Protein AF-A0A967JY12-F1 (afdb_monomer_lite)

Structure (mmCIF, N/CA/C/O backbone):
data_AF-A0A967JY12-F1
#
_entry.id   AF-A0A967JY12-F1
#
loop_
_atom_site.group_PDB
_atom_site.id
_atom_site.type_symbol
_atom_site.label_atom_id
_atom_site.label_alt_id
_atom_site.label_comp_id
_atom_site.label_asym_id
_atom_site.label_entity_id
_atom_site.label_seq_id
_atom_site.pdbx_PDB_ins_code
_atom_site.Cartn_x
_atom_site.Cartn_y
_atom_site.Cartn_z
_atom_site.occupancy
_atom_site.B_iso_or_equiv
_atom_site.auth_seq_id
_atom_site.auth_comp_id
_atom_site.auth_asym_id
_atom_site.auth_atom_id
_atom_site.pdbx_PDB_model_num
ATOM 1 N N . MET A 1 1 ? -2.856 28.232 17.680 1.00 52.00 1 MET A N 1
ATOM 2 C CA . MET A 1 1 ? -3.540 27.824 18.935 1.00 52.00 1 MET A CA 1
ATOM 3 C C . MET A 1 1 ? -5.069 27.758 18.833 1.00 52.00 1 MET A C 1
ATOM 5 O O . MET A 1 1 ? -5.611 26.680 19.049 1.00 52.00 1 MET A O 1
ATOM 9 N N . ILE A 1 2 ? -5.793 28.844 18.509 1.00 53.03 2 ILE A N 1
ATOM 10 C CA . ILE A 1 2 ? -7.271 28.797 18.342 1.00 53.03 2 ILE A CA 1
ATOM 11 C C . ILE A 1 2 ? -7.658 27.957 17.114 1.00 53.03 2 ILE A C 1
ATOM 13 O O . ILE A 1 2 ? -8.546 27.111 17.191 1.00 53.03 2 ILE A O 1
ATOM 17 N N . GLN A 1 3 ? -6.921 28.124 16.014 1.00 52.31 3 GLN A N 1
ATOM 18 C CA . GLN A 1 3 ? -7.108 27.363 14.778 1.00 52.31 3 GLN A CA 1
ATOM 19 C C . GLN A 1 3 ? -6.934 25.849 14.998 1.00 52.31 3 GLN A C 1
ATOM 21 O O . GLN A 1 3 ? -7.754 25.063 14.529 1.00 52.31 3 GLN A O 1
ATOM 26 N N . ASP A 1 4 ? -5.946 25.443 15.803 1.00 50.31 4 ASP A N 1
ATOM 27 C CA . ASP A 1 4 ? -5.675 24.032 16.118 1.00 50.31 4 ASP A CA 1
ATOM 28 C C . ASP A 1 4 ? -6.774 23.407 16.981 1.00 50.31 4 ASP A C 1
ATOM 30 O O . ASP A 1 4 ? -7.190 22.275 16.735 1.00 50.31 4 ASP A O 1
ATOM 34 N N . ARG A 1 5 ? -7.309 24.153 17.960 1.00 56.47 5 ARG A N 1
ATOM 35 C CA . ARG A 1 5 ? -8.432 23.682 18.789 1.00 56.47 5 ARG A CA 1
ATOM 36 C C . ARG A 1 5 ? -9.706 23.512 17.980 1.00 56.47 5 ARG A C 1
ATOM 38 O O . ARG A 1 5 ? -10.397 22.515 18.162 1.00 56.47 5 ARG A O 1
ATOM 45 N N . VAL A 1 6 ? -10.017 24.453 17.090 1.00 58.56 6 VAL A N 1
ATOM 46 C CA . VAL A 1 6 ? -11.210 24.372 16.235 1.00 58.56 6 VAL A CA 1
ATOM 47 C C . VAL A 1 6 ? -11.082 23.207 15.253 1.00 58.56 6 VAL A C 1
ATOM 49 O O . VAL A 1 6 ? -12.012 22.411 15.133 1.00 58.56 6 VAL A O 1
ATOM 52 N N . LYS A 1 7 ? -9.907 23.028 14.635 1.00 52.47 7 LYS A N 1
ATOM 53 C CA . LYS A 1 7 ? -9.634 21.910 13.723 1.00 52.47 7 LYS A CA 1
ATOM 54 C C . LYS A 1 7 ? -9.723 20.563 14.444 1.00 52.47 7 LYS A C 1
ATOM 56 O O . LYS A 1 7 ? -10.380 19.659 13.933 1.00 52.47 7 LYS A O 1
ATOM 61 N N . ASN A 1 8 ? -9.191 20.448 15.665 1.00 57.78 8 ASN A N 1
ATOM 62 C CA . ASN A 1 8 ? -9.341 19.236 16.479 1.00 57.78 8 ASN A CA 1
ATOM 63 C C . ASN A 1 8 ? -10.788 18.991 16.923 1.00 57.78 8 ASN A C 1
ATOM 65 O O . ASN A 1 8 ? -11.240 17.851 16.895 1.00 57.78 8 ASN A O 1
ATOM 69 N N . ASN A 1 9 ? -11.546 20.028 17.288 1.00 59.75 9 ASN A N 1
ATOM 70 C CA . ASN A 1 9 ? -12.946 19.862 17.688 1.00 59.75 9 ASN A CA 1
ATOM 71 C C . ASN A 1 9 ? -13.836 19.417 16.522 1.00 59.75 9 ASN A C 1
ATOM 73 O O . ASN A 1 9 ? -14.713 18.576 16.708 1.00 59.75 9 ASN A O 1
ATOM 77 N N . ILE A 1 10 ? -13.608 19.952 15.321 1.00 59.47 10 ILE A N 1
ATOM 78 C CA . ILE A 1 10 ? -14.333 19.543 14.111 1.00 59.47 10 ILE A CA 1
ATOM 79 C C . ILE A 1 10 ? -13.937 18.114 13.718 1.00 59.47 10 ILE A C 1
ATOM 81 O O . ILE A 1 10 ? -14.817 17.292 13.465 1.00 59.47 10 ILE A O 1
ATOM 85 N N . THR A 1 11 ? -12.641 17.789 13.767 1.00 56.28 11 THR A N 1
ATOM 86 C CA . THR A 1 11 ? -12.128 16.430 13.514 1.00 56.28 11 THR A CA 1
ATOM 87 C C . THR A 1 11 ? -12.710 15.408 14.495 1.00 56.28 11 THR A C 1
ATOM 89 O O . THR A 1 11 ? -13.091 14.318 14.082 1.00 56.28 11 THR A O 1
ATOM 92 N N . ASN A 1 12 ? -12.860 15.770 15.773 1.00 59.28 12 ASN A N 1
ATOM 93 C CA . ASN A 1 12 ? -13.439 14.888 16.789 1.00 59.28 12 ASN A CA 1
ATOM 94 C C . ASN A 1 12 ? -14.964 14.742 16.669 1.00 59.28 12 ASN A C 1
ATOM 96 O O . ASN A 1 12 ? -15.492 13.676 16.973 1.00 59.28 12 ASN A O 1
ATOM 100 N N . LYS A 1 13 ? -15.690 15.785 16.237 1.00 61.12 13 LYS A N 1
ATOM 101 C CA . LYS A 1 13 ? -17.163 15.755 16.135 1.00 61.12 13 LYS A CA 1
ATOM 102 C C . LYS A 1 13 ? -17.683 15.179 14.818 1.00 61.12 13 LYS A C 1
ATOM 104 O O . LYS A 1 13 ? -18.776 14.620 14.799 1.00 61.12 13 LYS A O 1
ATOM 109 N N . ARG A 1 14 ? -16.949 15.338 13.713 1.00 59.72 14 ARG A N 1
ATOM 110 C CA . ARG A 1 14 ? -17.312 14.811 12.385 1.00 59.72 14 ARG A CA 1
ATOM 111 C C . ARG A 1 14 ? -16.082 14.228 11.676 1.00 59.72 14 ARG A C 1
ATOM 113 O O . ARG A 1 14 ? -15.695 14.729 10.622 1.00 59.72 14 ARG A O 1
ATOM 120 N N . PRO A 1 15 ? -15.479 13.150 12.210 1.00 57.38 15 PRO A N 1
ATOM 121 C CA . PRO A 1 15 ? -14.280 12.541 11.625 1.00 57.38 15 PRO A CA 1
ATOM 122 C C . PRO A 1 15 ? -14.492 12.109 10.163 1.00 57.38 15 PRO A C 1
ATOM 124 O O . PRO A 1 15 ? -13.593 12.229 9.333 1.00 57.38 15 PRO A O 1
ATOM 127 N N . ASN A 1 16 ? -15.720 11.716 9.812 1.00 60.81 16 ASN A N 1
ATOM 128 C CA . ASN A 1 16 ? -16.089 11.281 8.463 1.00 60.81 16 ASN A CA 1
ATOM 129 C C . ASN A 1 16 ? -16.134 12.415 7.421 1.00 60.81 16 ASN A C 1
ATOM 131 O O . ASN A 1 16 ? -16.189 12.121 6.235 1.00 60.81 16 ASN A O 1
ATOM 135 N N . TRP A 1 17 ? -16.123 13.694 7.817 1.00 62.72 17 TRP A N 1
ATOM 136 C CA . TRP A 1 17 ? -16.151 14.826 6.871 1.00 62.72 17 TRP A CA 1
ATOM 137 C C . TRP A 1 17 ? -14.793 15.114 6.230 1.00 62.72 17 TRP A C 1
ATOM 139 O O . TRP A 1 17 ? -14.728 15.687 5.148 1.00 62.72 17 TRP A O 1
ATOM 149 N N . ILE A 1 18 ? -13.707 14.715 6.890 1.00 63.31 18 ILE A N 1
ATOM 150 C CA . ILE A 1 18 ? -12.336 14.937 6.409 1.00 63.31 18 ILE A CA 1
ATOM 151 C C . ILE A 1 18 ? -11.896 13.772 5.510 1.00 63.31 18 ILE A C 1
ATOM 153 O O . ILE A 1 18 ? -11.037 13.937 4.646 1.00 63.31 18 ILE A O 1
ATOM 157 N N . ALA A 1 19 ? -12.533 12.608 5.673 1.00 63.69 19 ALA A N 1
ATOM 158 C CA . ALA A 1 19 ? -12.237 11.391 4.932 1.00 63.69 19 ALA A CA 1
ATOM 159 C C . ALA A 1 19 ? -12.278 11.563 3.398 1.00 63.69 19 ALA A C 1
ATOM 161 O O . ALA A 1 19 ? -11.303 11.171 2.760 1.00 63.69 19 ALA A O 1
ATOM 162 N N . PRO A 1 20 ? -13.310 12.181 2.782 1.00 63.75 20 PRO A N 1
ATOM 163 C CA . PRO A 1 20 ? -13.375 12.313 1.328 1.00 63.75 20 PRO A CA 1
ATOM 164 C C . PRO A 1 20 ? -12.271 13.220 0.784 1.00 63.75 20 PRO A C 1
ATOM 166 O O . PRO A 1 20 ? -11.616 12.866 -0.188 1.00 63.75 20 PRO A O 1
ATOM 169 N N . GLY A 1 21 ? -12.015 14.357 1.444 1.00 66.69 21 GLY A N 1
ATOM 170 C CA . GLY A 1 21 ? -10.962 15.290 1.035 1.00 66.69 21 GLY A CA 1
ATOM 171 C C . GLY A 1 21 ? -9.572 14.666 1.119 1.00 66.69 21 GLY A C 1
ATOM 172 O O . GLY A 1 21 ? -8.759 14.842 0.219 1.00 66.69 21 GLY A O 1
ATOM 173 N N . PHE A 1 22 ? -9.323 13.868 2.158 1.00 68.56 22 PHE A N 1
ATOM 174 C CA . PHE A 1 22 ? -8.065 13.145 2.287 1.00 68.56 22 PHE A CA 1
ATOM 175 C C . PHE A 1 22 ? -7.922 12.026 1.245 1.00 68.56 22 PHE A C 1
ATOM 177 O O . PHE A 1 22 ? -6.847 11.841 0.691 1.00 68.56 22 PHE A O 1
ATOM 184 N N . ILE A 1 23 ? -8.992 11.284 0.945 1.00 66.75 23 ILE A N 1
ATOM 185 C CA . ILE A 1 23 ? -8.965 10.260 -0.112 1.00 66.75 23 ILE A CA 1
ATOM 186 C C . ILE A 1 23 ? -8.651 10.907 -1.464 1.00 66.75 23 ILE A C 1
ATOM 188 O O . ILE A 1 23 ? -7.782 10.411 -2.176 1.00 66.75 23 ILE A O 1
ATOM 192 N N . ILE A 1 24 ? -9.296 12.033 -1.785 1.00 69.69 24 ILE A N 1
ATOM 193 C CA . ILE A 1 24 ? -9.029 12.792 -3.014 1.00 69.69 24 ILE A CA 1
ATOM 194 C C . ILE A 1 24 ? -7.567 13.251 -3.055 1.00 69.69 24 ILE A C 1
ATOM 196 O O . ILE A 1 24 ? -6.911 13.071 -4.073 1.00 69.69 24 ILE A O 1
ATOM 200 N N . ASP A 1 25 ? -7.028 13.771 -1.952 1.00 69.44 25 ASP A N 1
ATOM 201 C CA . ASP A 1 25 ? -5.621 14.179 -1.861 1.00 69.44 25 ASP A CA 1
ATOM 202 C C . ASP A 1 25 ? -4.647 13.014 -2.118 1.00 69.44 25 ASP A C 1
ATOM 204 O O . ASP A 1 25 ? -3.692 13.151 -2.885 1.00 69.44 25 ASP A O 1
ATOM 208 N N . GLN A 1 26 ? -4.918 11.832 -1.558 1.00 68.12 26 GLN A N 1
ATOM 209 C CA . GLN A 1 26 ? -4.096 10.644 -1.810 1.00 68.12 26 GLN A CA 1
ATOM 210 C C . GLN A 1 26 ? -4.233 10.132 -3.250 1.00 68.12 26 GLN A C 1
ATOM 212 O O . GLN A 1 26 ? -3.241 9.716 -3.847 1.00 68.12 26 GLN A O 1
ATOM 217 N N . MET A 1 27 ? -5.431 10.195 -3.839 1.00 71.06 27 MET A N 1
ATOM 218 C CA . MET A 1 27 ? -5.635 9.879 -5.257 1.00 71.06 27 MET A CA 1
ATOM 219 C C . MET A 1 27 ? -4.888 10.864 -6.162 1.00 71.06 27 MET A C 1
ATOM 221 O O . MET A 1 27 ? -4.270 10.443 -7.136 1.00 71.06 27 MET A O 1
ATOM 225 N N . MET A 1 28 ? -4.882 12.154 -5.821 1.00 71.12 28 MET A N 1
ATOM 226 C CA . MET A 1 28 ? -4.127 13.169 -6.554 1.00 71.12 28 MET A CA 1
ATOM 227 C C . MET A 1 28 ? -2.622 12.927 -6.467 1.00 71.12 28 MET A C 1
ATOM 229 O O . MET A 1 28 ? -1.950 13.021 -7.489 1.00 71.12 28 MET A O 1
ATOM 233 N N . HIS A 1 29 ? -2.091 12.535 -5.304 1.00 67.31 29 HIS A N 1
ATOM 234 C CA . HIS A 1 29 ? -0.686 12.128 -5.195 1.00 67.31 29 HIS A CA 1
ATOM 235 C C . HIS A 1 29 ? -0.368 10.969 -6.147 1.00 67.31 29 HIS A C 1
ATOM 237 O O . HIS A 1 29 ? 0.609 11.046 -6.886 1.00 67.31 29 HIS A O 1
ATOM 243 N N . PHE A 1 30 ? -1.222 9.943 -6.201 1.00 67.62 30 PHE A N 1
ATOM 244 C CA . PHE A 1 30 ? -1.082 8.844 -7.161 1.00 67.62 30 PHE A CA 1
ATOM 245 C C . PHE A 1 30 ? -1.101 9.321 -8.619 1.00 67.62 30 PHE A C 1
ATOM 247 O O . PHE A 1 30 ? -0.253 8.900 -9.401 1.00 67.62 30 PHE A O 1
ATOM 254 N N . ILE A 1 31 ? -2.036 10.203 -8.986 1.00 71.94 31 ILE A N 1
ATOM 255 C CA . ILE A 1 31 ? -2.161 10.731 -10.353 1.00 71.94 31 ILE A CA 1
ATOM 256 C C . ILE A 1 31 ? -0.935 11.563 -10.732 1.00 71.94 31 ILE A C 1
ATOM 258 O O . ILE A 1 31 ? -0.409 11.400 -11.830 1.00 71.94 31 ILE A O 1
ATOM 262 N N . VAL A 1 32 ? -0.461 12.435 -9.839 1.00 74.31 32 VAL A N 1
ATOM 263 C CA . VAL A 1 32 ? 0.725 13.275 -10.069 1.00 74.31 32 VAL A CA 1
ATOM 264 C C . VAL A 1 32 ? 1.962 12.408 -10.243 1.00 74.31 32 VAL A C 1
ATOM 266 O O . VAL A 1 32 ? 2.719 12.608 -11.185 1.00 74.31 32 VAL A O 1
ATOM 269 N N . ILE A 1 33 ? 2.136 11.414 -9.377 1.00 67.06 33 ILE A N 1
ATOM 270 C CA . ILE A 1 33 ? 3.231 10.451 -9.455 1.00 67.06 33 ILE A CA 1
ATOM 271 C C . ILE A 1 33 ? 3.179 9.673 -10.776 1.00 67.06 33 ILE A C 1
ATOM 273 O O . ILE A 1 33 ? 4.186 9.584 -11.475 1.00 67.06 33 ILE A O 1
ATOM 277 N N . TRP A 1 34 ? 2.009 9.147 -11.147 1.00 68.50 34 TRP A N 1
ATOM 278 C CA . TRP A 1 34 ? 1.816 8.423 -12.404 1.00 68.50 34 TRP A CA 1
ATOM 279 C C . TRP A 1 34 ? 2.122 9.297 -13.615 1.00 68.50 34 TRP A C 1
ATOM 281 O O . TRP A 1 34 ? 2.852 8.889 -14.512 1.00 68.50 34 TRP A O 1
ATOM 291 N N . SER A 1 35 ? 1.597 10.520 -13.612 1.00 72.44 35 SER A N 1
ATOM 292 C CA . SER A 1 35 ? 1.806 11.485 -14.685 1.00 72.44 35 SER A CA 1
ATOM 293 C C . SER A 1 35 ? 3.276 11.864 -14.783 1.00 72.44 35 SER A C 1
ATOM 295 O O . SER A 1 35 ? 3.801 11.886 -15.882 1.00 72.44 35 SER A O 1
ATOM 297 N N . ALA A 1 36 ? 3.967 12.091 -13.664 1.00 68.69 36 ALA A N 1
ATOM 298 C CA . ALA A 1 36 ? 5.393 12.409 -13.648 1.00 68.69 36 ALA A CA 1
ATOM 299 C C . ALA A 1 36 ? 6.249 11.260 -14.201 1.00 68.69 36 ALA A C 1
ATOM 301 O O . ALA A 1 36 ? 7.155 11.507 -14.992 1.00 68.69 36 ALA A O 1
ATOM 302 N N . VAL A 1 37 ? 5.938 10.012 -13.836 1.00 67.88 37 VAL A N 1
ATOM 303 C CA . VAL A 1 37 ? 6.612 8.823 -14.378 1.00 67.88 37 VAL A CA 1
ATOM 304 C C . VAL A 1 37 ? 6.311 8.656 -15.868 1.00 67.88 37 VAL A C 1
ATOM 306 O O . VAL A 1 37 ? 7.232 8.478 -16.657 1.00 67.88 37 VAL A O 1
ATOM 309 N N . GLY A 1 38 ? 5.047 8.768 -16.281 1.00 68.25 38 GLY A N 1
ATOM 310 C CA . GLY A 1 38 ? 4.657 8.677 -17.689 1.00 68.25 38 GLY A CA 1
ATOM 311 C C . GLY A 1 38 ? 5.297 9.773 -18.542 1.00 68.25 38 GLY A C 1
ATOM 312 O O . GLY A 1 38 ? 5.806 9.497 -19.622 1.00 68.25 38 GLY A O 1
ATOM 313 N N . LEU A 1 39 ? 5.346 11.005 -18.032 1.00 70.94 39 LEU A N 1
ATOM 314 C CA . LEU A 1 39 ? 6.006 12.126 -18.697 1.00 70.94 39 LEU A CA 1
ATOM 315 C C . LEU A 1 39 ? 7.513 11.888 -18.791 1.00 70.94 39 LEU A C 1
ATOM 317 O O . LEU A 1 39 ? 8.078 12.118 -19.849 1.00 70.94 39 LEU A O 1
ATOM 321 N N . PHE A 1 40 ? 8.139 11.339 -17.744 1.00 68.25 40 PHE A N 1
ATOM 322 C CA . PHE A 1 40 ? 9.538 10.915 -17.784 1.00 68.25 40 PHE A CA 1
ATOM 323 C C . PHE A 1 40 ? 9.786 9.878 -18.889 1.00 68.25 40 PHE A C 1
ATOM 325 O O . PHE A 1 4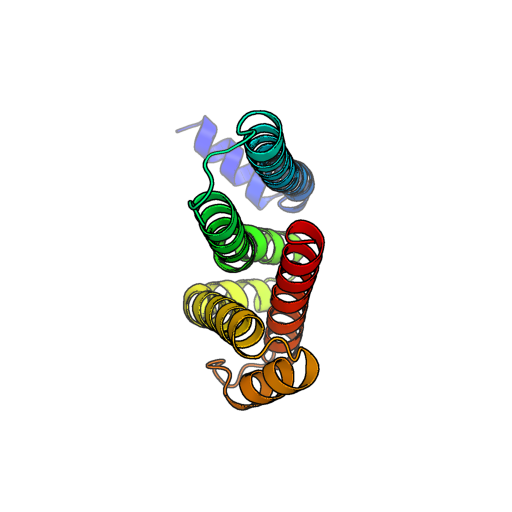0 ? 10.724 10.042 -19.662 1.00 68.25 40 PHE A O 1
ATOM 332 N N . PHE A 1 41 ? 8.935 8.860 -19.038 1.00 67.06 41 PHE A N 1
ATOM 333 C CA . PHE A 1 41 ? 9.056 7.892 -20.138 1.00 67.06 41 PHE A CA 1
ATOM 334 C C . PHE A 1 41 ? 8.868 8.526 -21.522 1.00 67.06 41 PHE A C 1
ATOM 336 O O . PHE A 1 41 ? 9.566 8.148 -22.455 1.00 67.06 41 PHE A O 1
ATOM 343 N N . LEU A 1 42 ? 7.967 9.503 -21.654 1.00 68.12 42 LEU A N 1
ATOM 344 C CA . LEU A 1 42 ? 7.704 10.196 -22.920 1.00 68.12 42 LEU A CA 1
ATOM 345 C C . LEU A 1 42 ? 8.796 11.205 -23.303 1.00 68.12 42 LEU A C 1
ATOM 347 O O . LEU A 1 42 ? 8.979 11.479 -24.482 1.00 68.12 42 LEU A O 1
ATOM 351 N N . THR A 1 43 ? 9.494 11.796 -22.329 1.00 68.81 43 THR A N 1
ATOM 352 C CA . THR A 1 43 ? 10.536 12.804 -22.588 1.00 68.81 43 THR A CA 1
ATOM 353 C C . THR A 1 43 ? 11.939 12.220 -22.684 1.00 68.81 43 THR A C 1
ATOM 355 O O . THR A 1 43 ? 12.861 12.912 -23.110 1.00 68.81 43 THR A O 1
ATOM 358 N N . THR A 1 44 ? 12.131 10.974 -22.252 1.00 61.66 44 THR A N 1
ATOM 359 C CA . THR A 1 44 ? 13.451 10.340 -22.168 1.00 61.66 44 THR A CA 1
ATOM 360 C C . THR A 1 44 ? 13.571 9.272 -23.254 1.00 61.66 44 THR A C 1
ATOM 362 O O . THR A 1 44 ? 13.601 8.084 -22.963 1.00 61.66 44 THR A O 1
ATOM 365 N N . ASP A 1 45 ? 13.633 9.699 -24.517 1.00 52.50 45 ASP A N 1
ATOM 366 C CA . ASP A 1 45 ? 13.570 8.811 -25.692 1.00 52.50 45 ASP A CA 1
ATOM 367 C C . ASP A 1 45 ? 14.684 7.748 -25.782 1.00 52.50 45 ASP A C 1
ATOM 369 O O . ASP A 1 45 ? 14.573 6.818 -26.575 1.00 52.50 45 ASP A O 1
ATOM 373 N N . SER A 1 46 ? 15.798 7.851 -25.050 1.00 50.44 46 SER A N 1
ATOM 374 C CA . SER A 1 46 ? 16.938 6.945 -25.287 1.00 50.44 46 SER A CA 1
ATOM 375 C C . SER A 1 46 ? 18.093 7.059 -24.289 1.00 50.44 46 SER A C 1
ATOM 377 O O . SER A 1 46 ? 19.257 7.057 -24.691 1.00 50.44 46 SER A O 1
ATOM 379 N N . ILE A 1 47 ? 17.851 7.055 -22.973 1.00 50.53 47 ILE A N 1
ATOM 380 C CA . ILE A 1 47 ? 18.948 6.609 -22.091 1.00 50.53 47 ILE A CA 1
ATOM 381 C C . ILE A 1 47 ? 18.941 5.079 -22.110 1.00 50.53 47 ILE A C 1
ATOM 383 O O . ILE A 1 47 ? 18.459 4.416 -21.197 1.00 50.53 47 ILE A O 1
ATOM 387 N N . ALA A 1 48 ? 19.423 4.523 -23.224 1.00 44.59 48 ALA A N 1
ATOM 388 C CA . ALA A 1 48 ? 19.675 3.102 -23.380 1.00 44.59 48 ALA A CA 1
ATOM 389 C C . ALA A 1 48 ? 20.585 2.646 -22.227 1.00 44.59 48 ALA A C 1
ATOM 391 O O . ALA A 1 48 ? 21.771 2.967 -22.200 1.00 44.59 48 ALA A O 1
ATOM 392 N N . GLY A 1 49 ? 20.007 1.943 -21.250 1.00 49.84 49 GLY A N 1
ATOM 393 C CA . GLY A 1 49 ? 20.748 1.325 -20.149 1.00 49.84 49 GLY A CA 1
ATOM 394 C C . GLY A 1 49 ? 20.467 1.843 -18.738 1.00 49.84 49 GLY A C 1
ATOM 395 O O . GLY A 1 49 ? 21.147 1.393 -17.820 1.00 49.84 49 GLY A O 1
ATOM 396 N N . THR A 1 50 ? 19.501 2.740 -18.506 1.00 53.97 50 THR A N 1
ATOM 397 C CA . THR A 1 50 ? 19.110 3.087 -17.128 1.00 53.97 50 THR A CA 1
ATOM 398 C C . THR A 1 50 ? 17.802 2.415 -16.719 1.00 53.97 50 THR A C 1
ATOM 400 O O . THR A 1 50 ? 16.719 2.849 -17.087 1.00 53.97 50 THR A O 1
ATOM 403 N N . ASP A 1 51 ? 17.891 1.428 -15.821 1.00 59.69 51 ASP A N 1
ATOM 404 C CA . ASP A 1 51 ? 16.748 0.859 -15.076 1.00 59.69 51 ASP A CA 1
ATOM 405 C C . ASP A 1 51 ? 16.079 1.882 -14.125 1.00 59.69 51 ASP A C 1
ATOM 407 O O . ASP A 1 51 ? 15.184 1.550 -13.348 1.00 59.69 51 ASP A O 1
ATOM 411 N N . ALA A 1 52 ? 16.516 3.146 -14.143 1.00 60.09 52 ALA A N 1
ATOM 412 C CA . ALA A 1 52 ? 16.026 4.220 -13.285 1.00 60.09 52 ALA A CA 1
ATOM 413 C C . ALA A 1 52 ? 14.488 4.383 -13.281 1.00 60.09 52 ALA A C 1
ATOM 415 O O . ALA A 1 52 ? 13.938 4.534 -12.187 1.00 60.09 52 ALA A O 1
ATOM 416 N N . PRO A 1 53 ? 13.761 4.294 -14.418 1.00 68.44 53 PRO A N 1
ATOM 417 C CA . PRO A 1 53 ? 12.301 4.357 -14.402 1.00 68.44 53 PRO A CA 1
ATOM 418 C C . PRO A 1 53 ? 11.661 3.205 -13.604 1.00 68.44 53 PRO A C 1
ATOM 420 O O . PRO A 1 53 ? 10.734 3.428 -12.824 1.00 68.44 53 PRO A O 1
ATOM 423 N N . LEU A 1 54 ? 12.192 1.983 -13.741 1.00 71.31 54 LEU A N 1
ATOM 424 C CA . LEU A 1 54 ? 11.713 0.787 -13.038 1.00 71.31 54 LEU A CA 1
ATOM 425 C C . LEU A 1 54 ? 11.908 0.928 -11.523 1.00 71.31 54 LEU A C 1
ATOM 427 O O . LEU A 1 54 ? 10.982 0.677 -10.750 1.00 71.31 54 LEU A O 1
ATOM 431 N N . TRP A 1 55 ? 13.085 1.380 -11.084 1.00 73.81 55 TRP A N 1
ATOM 432 C CA . TRP A 1 55 ? 13.370 1.585 -9.660 1.00 73.81 55 TRP A CA 1
ATOM 433 C C . TRP A 1 55 ? 12.480 2.657 -9.030 1.00 73.81 55 TRP A C 1
ATOM 435 O O . TRP A 1 55 ? 12.032 2.485 -7.894 1.00 73.81 55 TRP A O 1
ATOM 445 N N . VAL A 1 56 ? 12.170 3.726 -9.770 1.00 74.00 56 VAL A N 1
ATOM 446 C CA . VAL A 1 56 ? 11.229 4.764 -9.326 1.00 74.00 56 VAL A CA 1
ATOM 447 C C . VAL A 1 56 ? 9.830 4.177 -9.155 1.00 74.00 56 VAL A C 1
ATOM 449 O O . VAL A 1 56 ? 9.218 4.357 -8.104 1.00 74.00 56 VAL A O 1
ATOM 452 N N . MET A 1 57 ? 9.336 3.407 -10.125 1.00 73.44 57 MET A N 1
ATOM 453 C CA . MET A 1 57 ? 8.023 2.761 -10.033 1.00 73.44 57 MET A CA 1
ATOM 454 C C . MET A 1 57 ? 7.928 1.775 -8.870 1.00 73.44 57 MET A C 1
ATOM 456 O O . MET A 1 57 ? 6.950 1.797 -8.119 1.00 73.44 57 MET A O 1
ATOM 460 N N . ILE A 1 58 ? 8.959 0.951 -8.677 1.00 79.94 58 ILE A N 1
ATOM 461 C CA . ILE A 1 58 ? 9.043 0.040 -7.535 1.00 79.94 58 ILE A CA 1
ATOM 462 C C . ILE A 1 58 ? 8.997 0.847 -6.233 1.00 79.94 58 ILE A C 1
ATOM 464 O O . ILE A 1 58 ? 8.140 0.583 -5.390 1.00 79.94 58 ILE A O 1
ATOM 468 N N . ALA A 1 59 ? 9.851 1.864 -6.071 1.00 80.06 59 ALA A N 1
ATOM 469 C CA . ALA A 1 59 ? 9.880 2.697 -4.868 1.00 80.06 59 ALA A CA 1
ATOM 470 C C . ALA A 1 59 ? 8.510 3.329 -4.563 1.00 80.06 59 ALA A C 1
ATOM 472 O O . ALA A 1 59 ? 8.065 3.337 -3.413 1.00 80.06 59 ALA A O 1
ATOM 473 N N . LEU A 1 60 ? 7.799 3.783 -5.594 1.00 77.88 60 LEU A N 1
ATOM 474 C CA . LEU A 1 60 ? 6.453 4.336 -5.474 1.00 77.88 60 LEU A CA 1
ATOM 475 C C . LEU A 1 60 ? 5.433 3.299 -5.005 1.00 77.88 60 LEU A C 1
ATOM 477 O O . LEU A 1 60 ? 4.657 3.580 -4.092 1.00 77.88 60 LEU A O 1
ATOM 481 N N . ALA A 1 61 ? 5.463 2.083 -5.553 1.00 80.44 61 ALA A N 1
ATOM 482 C CA . ALA A 1 61 ? 4.605 1.002 -5.082 1.00 80.44 61 ALA A CA 1
ATOM 483 C C . ALA A 1 61 ? 4.843 0.701 -3.593 1.00 80.44 61 ALA A C 1
ATOM 485 O O . ALA A 1 61 ? 3.878 0.557 -2.838 1.00 80.44 61 ALA A O 1
ATOM 486 N N . TYR A 1 62 ? 6.103 0.697 -3.139 1.00 83.25 62 TYR A N 1
ATOM 487 C CA . TYR A 1 62 ? 6.427 0.560 -1.715 1.00 83.25 62 TYR A CA 1
ATOM 488 C C . TYR A 1 62 ? 5.854 1.704 -0.874 1.00 83.25 62 TYR A C 1
ATOM 490 O O . TYR A 1 62 ? 5.232 1.442 0.157 1.00 83.25 62 TYR A O 1
AT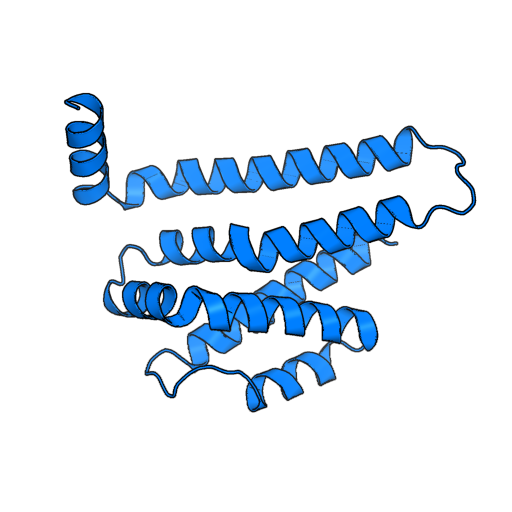OM 498 N N . VAL A 1 63 ? 6.008 2.962 -1.291 1.00 83.00 63 VAL A N 1
ATOM 499 C CA . VAL A 1 63 ? 5.431 4.113 -0.569 1.00 83.00 63 VAL A CA 1
ATOM 500 C C . VAL A 1 63 ? 3.907 3.992 -0.490 1.00 83.00 63 VAL A C 1
ATOM 502 O O . VAL A 1 63 ? 3.314 4.190 0.575 1.00 83.00 63 VAL A O 1
ATOM 505 N N . CYS A 1 64 ? 3.262 3.588 -1.580 1.00 81.88 64 CYS A N 1
ATOM 506 C CA . CYS A 1 64 ? 1.816 3.456 -1.641 1.00 81.88 64 CYS A CA 1
ATOM 507 C C . CYS A 1 64 ? 1.268 2.375 -0.704 1.00 81.88 64 CYS A C 1
ATOM 509 O O . CYS A 1 64 ? 0.348 2.638 0.071 1.00 81.88 64 CYS A O 1
ATOM 511 N N . ILE A 1 65 ? 1.834 1.168 -0.714 1.00 83.75 65 ILE A N 1
ATOM 512 C CA . ILE A 1 65 ? 1.334 0.073 0.134 1.00 83.75 65 ILE A CA 1
ATOM 513 C C . ILE A 1 65 ? 1.686 0.275 1.614 1.00 83.75 65 ILE A C 1
ATOM 515 O O . ILE A 1 65 ? 0.903 -0.078 2.503 1.00 83.75 65 ILE A O 1
ATOM 519 N N . THR A 1 66 ? 2.866 0.830 1.908 1.00 84.38 66 THR A N 1
ATOM 520 C CA . THR A 1 66 ? 3.339 0.967 3.290 1.00 84.38 66 THR A CA 1
ATOM 521 C C . THR A 1 66 ? 2.722 2.189 3.955 1.00 84.38 66 THR A C 1
ATOM 523 O O . THR A 1 66 ? 2.200 2.080 5.063 1.00 84.38 66 THR A O 1
ATOM 526 N N . PHE A 1 67 ? 2.706 3.332 3.270 1.00 79.00 67 PHE A N 1
ATOM 527 C CA . PHE A 1 67 ? 2.312 4.604 3.858 1.00 79.00 67 PHE A CA 1
ATOM 528 C C . PHE A 1 67 ? 0.910 5.040 3.434 1.00 79.00 67 PHE A C 1
ATOM 530 O O . PHE A 1 67 ? 0.031 5.155 4.289 1.00 79.00 67 PHE A O 1
ATOM 537 N N . VAL A 1 68 ? 0.662 5.223 2.134 1.00 79.38 68 VAL A N 1
ATOM 538 C CA . VAL A 1 68 ? -0.617 5.771 1.637 1.00 79.38 68 VAL A CA 1
ATOM 539 C C . VAL A 1 68 ? -1.789 4.886 2.053 1.00 79.38 68 VAL A C 1
ATOM 541 O O . VAL A 1 68 ? -2.748 5.353 2.672 1.00 79.38 68 VAL A O 1
ATOM 544 N N . TRP A 1 69 ? -1.679 3.579 1.813 1.00 83.88 69 TRP A N 1
ATOM 545 C CA . TRP A 1 69 ? -2.728 2.641 2.182 1.00 83.88 69 TRP A CA 1
ATOM 546 C C . TRP A 1 69 ? -2.947 2.570 3.694 1.00 83.88 69 TRP A C 1
ATOM 548 O O . TRP A 1 69 ? -4.081 2.438 4.143 1.00 83.88 69 TRP A O 1
ATOM 558 N N . PHE A 1 70 ? -1.896 2.690 4.510 1.00 83.94 70 PHE A N 1
ATOM 559 C CA . PHE A 1 70 ? -2.067 2.742 5.963 1.00 83.94 70 PHE A CA 1
ATOM 560 C C . PHE A 1 70 ? -2.948 3.923 6.384 1.00 83.94 70 PHE A C 1
ATOM 562 O O . PHE A 1 70 ? -3.803 3.771 7.260 1.00 83.94 70 PHE A O 1
ATOM 569 N N . VAL A 1 71 ? -2.782 5.088 5.754 1.00 80.31 71 VAL A N 1
ATOM 570 C CA . VAL A 1 71 ? -3.625 6.243 6.069 1.00 80.31 71 VAL A CA 1
ATOM 571 C C . VAL A 1 71 ? -5.053 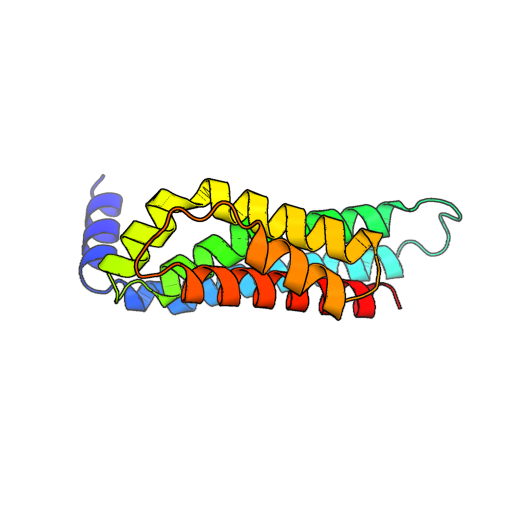6.050 5.559 1.00 80.31 71 VAL A C 1
ATOM 573 O O . VAL A 1 71 ? -5.992 6.279 6.323 1.00 80.31 71 VAL A O 1
ATOM 576 N N . ILE A 1 72 ? -5.227 5.547 4.332 1.00 82.12 72 ILE A N 1
ATOM 577 C CA . ILE A 1 72 ? -6.547 5.202 3.779 1.00 82.12 72 ILE A CA 1
ATOM 578 C C . ILE A 1 72 ? -7.271 4.220 4.706 1.00 82.12 72 ILE A C 1
ATOM 580 O O . ILE A 1 72 ? -8.415 4.448 5.093 1.00 82.12 72 ILE A O 1
ATOM 584 N N . GLU A 1 73 ? -6.594 3.160 5.139 1.00 84.50 73 GLU A N 1
ATOM 585 C CA . GLU A 1 73 ? -7.174 2.144 6.009 1.00 84.50 73 GLU A CA 1
ATOM 586 C C . GLU A 1 73 ? -7.612 2.719 7.362 1.00 84.50 73 GLU A C 1
ATOM 588 O O . GLU A 1 73 ? -8.683 2.366 7.860 1.00 84.50 73 GLU A O 1
ATOM 593 N N . ARG A 1 74 ? -6.831 3.629 7.957 1.00 83.50 74 ARG A N 1
ATOM 594 C CA . ARG A 1 74 ? -7.230 4.321 9.194 1.00 83.50 74 ARG A CA 1
ATOM 595 C C . ARG A 1 74 ? -8.482 5.162 8.990 1.00 83.50 74 ARG A C 1
ATOM 597 O O . ARG A 1 74 ? -9.362 5.140 9.844 1.00 83.50 74 ARG A O 1
ATOM 604 N N . ILE A 1 75 ? -8.566 5.870 7.870 1.00 80.50 75 ILE A N 1
ATOM 605 C CA . ILE A 1 75 ? -9.684 6.759 7.547 1.00 80.50 75 ILE A CA 1
ATOM 606 C C . ILE A 1 75 ? -10.969 5.969 7.301 1.00 80.50 75 ILE A C 1
ATOM 608 O O . ILE A 1 75 ? -12.005 6.284 7.886 1.00 80.50 75 ILE A O 1
ATOM 612 N N . LEU A 1 76 ? -10.893 4.894 6.514 1.00 83.19 76 LEU A N 1
ATOM 613 C CA . LEU A 1 76 ? -12.034 4.016 6.233 1.00 83.19 76 LEU A CA 1
ATOM 614 C C . LEU A 1 76 ? -12.584 3.330 7.491 1.00 83.19 76 LEU A C 1
ATOM 616 O O . LEU A 1 76 ? -13.718 2.859 7.494 1.00 83.19 76 LEU A O 1
ATOM 620 N N . ASN A 1 77 ? -11.792 3.270 8.563 1.00 84.06 77 ASN A N 1
ATOM 621 C CA . ASN A 1 77 ? -12.155 2.607 9.810 1.00 84.06 77 ASN A CA 1
ATOM 622 C C . ASN A 1 77 ? -12.283 3.569 11.002 1.00 84.06 77 ASN A C 1
ATOM 624 O O . ASN A 1 77 ? -12.260 3.115 12.144 1.00 84.06 77 ASN A O 1
ATOM 628 N N . LEU A 1 78 ? -12.471 4.874 10.764 1.00 80.75 78 LEU A N 1
ATOM 629 C CA . LEU A 1 78 ? -12.680 5.868 11.830 1.00 80.75 78 LEU A CA 1
ATOM 630 C C . LEU A 1 78 ? -13.900 5.563 12.713 1.00 80.75 78 LEU A C 1
ATOM 632 O O . LEU A 1 78 ? -13.881 5.867 13.903 1.00 80.75 78 LEU A O 1
ATOM 636 N N . SER A 1 79 ? -14.937 4.932 12.157 1.00 79.31 79 SER A N 1
ATOM 637 C CA . SER A 1 79 ? -16.138 4.515 12.893 1.00 79.31 79 SER A CA 1
ATOM 638 C C . SER A 1 79 ? -15.933 3.271 13.767 1.00 79.31 79 SER A C 1
ATOM 640 O O . SER A 1 79 ? -16.726 3.032 14.674 1.00 79.31 79 SER A O 1
ATOM 642 N N . ASN A 1 80 ? -14.878 2.483 13.531 1.00 84.44 80 ASN A N 1
ATOM 643 C CA . ASN A 1 80 ? -14.582 1.260 14.275 1.00 84.44 80 ASN A CA 1
ATOM 644 C C . ASN A 1 80 ? -13.358 1.474 15.177 1.00 84.44 80 ASN A C 1
ATOM 646 O O . ASN A 1 80 ? -12.221 1.186 14.797 1.00 84.44 80 ASN A O 1
ATOM 650 N N . SER A 1 81 ? -13.603 1.982 16.386 1.00 83.75 81 SER A N 1
ATOM 651 C CA . SER A 1 81 ? -12.555 2.339 17.349 1.00 83.75 81 SER A CA 1
ATOM 652 C C . SER A 1 81 ? -11.676 1.149 17.759 1.00 83.75 81 SER A C 1
ATOM 654 O O . SER A 1 81 ? -10.458 1.309 17.869 1.00 83.75 81 SER A O 1
ATOM 656 N N . GLU A 1 82 ? -12.253 -0.049 17.918 1.00 85.38 82 GLU A N 1
ATOM 657 C CA . GLU A 1 82 ? -11.511 -1.279 18.238 1.00 85.38 82 GLU A CA 1
ATOM 658 C C . GLU A 1 82 ? -10.515 -1.640 17.126 1.00 85.38 82 GLU A C 1
ATOM 660 O O . GLU A 1 82 ? -9.334 -1.897 17.386 1.00 85.38 82 GLU A O 1
ATOM 665 N N . TYR A 1 83 ? -10.969 -1.627 15.869 1.00 84.44 83 TYR A N 1
ATOM 666 C CA . TYR A 1 83 ? -10.107 -1.946 14.734 1.00 84.44 83 TYR A CA 1
ATOM 667 C C . TYR A 1 83 ? -9.077 -0.843 14.479 1.00 84.44 83 TYR A C 1
ATOM 669 O O . TYR A 1 83 ? -7.917 -1.140 14.199 1.00 84.44 83 TYR A O 1
ATOM 677 N N . LEU A 1 84 ? -9.444 0.427 14.662 1.00 85.94 84 LEU A N 1
ATOM 678 C CA . LEU A 1 84 ? -8.520 1.552 14.541 1.00 85.94 84 LEU A CA 1
ATOM 679 C C . LEU A 1 84 ? -7.373 1.468 15.559 1.00 85.94 84 LEU A C 1
ATOM 681 O O . LEU A 1 84 ? -6.213 1.693 15.206 1.00 85.94 84 LEU A O 1
ATOM 685 N N . GLN A 1 85 ? -7.664 1.092 16.810 1.00 85.75 85 GLN A N 1
ATOM 686 C CA . GLN A 1 85 ? -6.623 0.825 17.806 1.00 85.75 85 GLN A CA 1
ATOM 687 C C . GLN A 1 85 ? -5.720 -0.336 17.381 1.00 85.75 85 GLN A C 1
ATOM 689 O O . GLN A 1 85 ? -4.500 -0.241 17.523 1.00 85.75 85 GLN A O 1
ATOM 694 N N . SER A 1 86 ? -6.295 -1.404 16.822 1.00 85.38 86 SER A N 1
ATOM 695 C CA . SER A 1 86 ? -5.527 -2.528 16.278 1.00 85.38 86 SER A CA 1
ATOM 696 C C . SER A 1 86 ? -4.588 -2.087 15.147 1.00 85.38 86 SER A C 1
ATOM 698 O O . SER A 1 86 ? -3.406 -2.438 15.168 1.00 85.38 86 SER A O 1
ATOM 700 N N . ILE A 1 87 ? -5.072 -1.278 14.195 1.00 85.19 87 ILE A N 1
ATOM 701 C CA . ILE A 1 87 ? -4.266 -0.719 13.097 1.00 85.19 87 ILE A CA 1
ATOM 702 C C . ILE A 1 87 ? -3.099 0.104 13.656 1.00 85.19 87 ILE A C 1
ATOM 704 O O . ILE A 1 87 ? -1.951 -0.105 13.267 1.00 85.19 87 ILE A O 1
ATOM 708 N 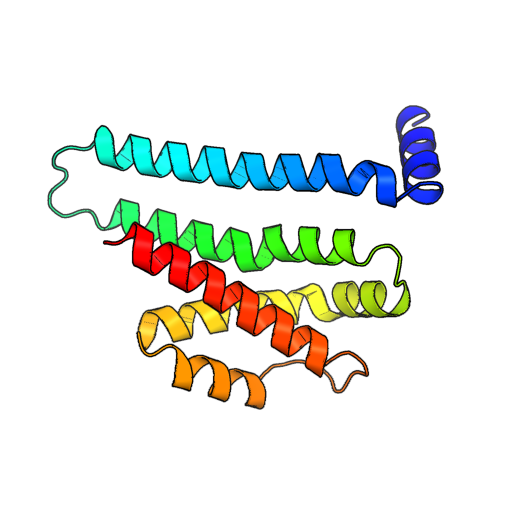N . ASN A 1 88 ? -3.365 1.002 14.608 1.00 85.62 88 ASN A N 1
ATOM 709 C CA . ASN A 1 88 ? -2.331 1.864 15.185 1.00 85.62 88 ASN A CA 1
ATOM 710 C C . ASN A 1 88 ? -1.265 1.069 15.959 1.00 85.62 88 ASN A C 1
ATOM 712 O O . ASN A 1 88 ? -0.078 1.374 15.841 1.00 85.62 88 ASN A O 1
ATOM 716 N N . LYS A 1 89 ? -1.667 0.031 16.708 1.00 85.62 89 LYS A N 1
ATOM 717 C CA . LYS A 1 89 ? -0.744 -0.847 17.452 1.00 85.62 89 LYS A CA 1
ATOM 718 C C . LYS A 1 89 ? 0.144 -1.685 16.533 1.00 85.62 89 LYS A C 1
ATOM 720 O O . LYS A 1 89 ? 1.272 -1.998 16.893 1.00 85.62 89 LYS A O 1
ATOM 725 N N . THR A 1 90 ? -0.350 -2.037 15.348 1.00 83.75 90 THR A N 1
ATOM 726 C CA . THR A 1 90 ? 0.338 -2.934 14.405 1.00 83.75 90 THR A CA 1
ATOM 727 C C . THR A 1 90 ? 0.926 -2.214 13.191 1.00 83.75 90 THR A C 1
ATOM 729 O O . THR A 1 90 ? 1.351 -2.873 12.248 1.00 83.75 90 THR A O 1
ATOM 732 N N . LYS A 1 91 ? 1.021 -0.875 13.212 1.00 84.38 91 LYS A N 1
ATOM 733 C CA . LYS A 1 91 ? 1.450 -0.066 12.055 1.00 84.38 91 LYS A CA 1
ATOM 734 C C . LYS A 1 91 ? 2.754 -0.554 11.410 1.00 84.38 91 LYS A C 1
ATOM 736 O O . LYS A 1 91 ? 2.786 -0.803 10.212 1.00 84.38 91 LYS A O 1
ATOM 741 N N . PHE A 1 92 ? 3.800 -0.753 12.212 1.00 83.00 92 PHE A N 1
ATOM 742 C CA . PHE A 1 92 ? 5.122 -1.147 11.729 1.00 83.00 92 PHE A CA 1
ATOM 743 C C . PHE A 1 92 ? 5.142 -2.596 11.226 1.00 83.00 92 PHE A C 1
ATOM 745 O O . PHE A 1 92 ? 5.550 -2.799 10.084 1.00 83.00 92 PHE A O 1
ATOM 752 N N . PRO A 1 93 ? 4.639 -3.590 11.992 1.00 83.00 93 PRO A N 1
ATOM 753 C CA . PRO A 1 93 ? 4.495 -4.956 11.489 1.00 83.00 93 PRO A CA 1
ATOM 754 C C . PRO A 1 93 ? 3.732 -5.038 10.163 1.00 83.00 93 PRO A C 1
ATOM 756 O O . PRO A 1 93 ? 4.122 -5.790 9.275 1.00 83.00 93 PRO A O 1
ATOM 759 N N . ARG A 1 94 ? 2.672 -4.235 9.996 1.00 83.50 94 ARG A N 1
ATOM 760 C CA . ARG A 1 94 ? 1.875 -4.194 8.761 1.00 83.50 94 ARG A CA 1
ATOM 761 C C . ARG A 1 94 ? 2.628 -3.579 7.589 1.00 83.50 94 ARG A C 1
ATOM 763 O O . ARG A 1 94 ? 2.596 -4.136 6.497 1.00 83.50 94 ARG A O 1
ATOM 770 N N . MET A 1 95 ? 3.342 -2.476 7.809 1.00 84.94 95 MET A N 1
ATOM 771 C CA . MET A 1 95 ? 4.203 -1.869 6.787 1.00 84.94 95 MET A CA 1
ATOM 772 C C . MET A 1 95 ? 5.267 -2.856 6.302 1.00 84.94 95 MET A C 1
ATOM 774 O O . MET A 1 95 ? 5.405 -3.057 5.098 1.00 84.94 95 MET A O 1
ATOM 778 N N . LEU A 1 96 ? 5.954 -3.530 7.229 1.00 84.25 96 LEU A N 1
ATOM 779 C CA . LEU A 1 96 ? 6.957 -4.545 6.901 1.00 84.25 96 LEU A CA 1
ATOM 780 C C . LEU A 1 96 ? 6.345 -5.743 6.169 1.00 84.25 96 LEU A C 1
ATOM 782 O O . LEU A 1 96 ? 6.914 -6.206 5.186 1.00 84.25 96 LEU A O 1
ATOM 786 N N . SER A 1 97 ? 5.167 -6.209 6.594 1.00 83.19 97 SER A N 1
ATOM 787 C CA . SER A 1 97 ? 4.469 -7.310 5.924 1.00 83.19 97 SER A CA 1
ATOM 788 C C . SER A 1 97 ? 4.109 -6.960 4.480 1.00 83.19 97 SER A C 1
ATOM 790 O O . SER A 1 97 ? 4.299 -7.784 3.592 1.00 83.19 97 SER A O 1
ATOM 792 N N . ARG A 1 98 ? 3.610 -5.745 4.220 1.00 85.19 98 ARG A N 1
ATOM 793 C CA . ARG A 1 98 ? 3.258 -5.295 2.861 1.00 85.19 98 ARG A CA 1
ATOM 794 C C . ARG A 1 98 ? 4.480 -5.099 1.977 1.00 85.19 98 ARG A C 1
ATOM 796 O O . ARG A 1 98 ? 4.444 -5.493 0.814 1.00 85.19 98 ARG A O 1
ATOM 803 N N . ALA A 1 99 ? 5.543 -4.520 2.536 1.00 83.50 99 ALA A N 1
ATOM 804 C CA . ALA A 1 99 ? 6.826 -4.382 1.862 1.00 83.50 99 ALA A CA 1
ATOM 805 C C . ALA A 1 99 ? 7.376 -5.760 1.471 1.00 83.50 99 ALA A C 1
ATOM 807 O O . ALA A 1 99 ? 7.652 -5.990 0.299 1.00 83.50 99 ALA A O 1
ATOM 808 N N . GLY A 1 100 ? 7.424 -6.701 2.420 1.00 83.62 100 GLY A N 1
ATOM 809 C CA . GLY A 1 100 ? 7.858 -8.074 2.171 1.00 83.62 100 GLY A CA 1
ATOM 810 C C . GLY A 1 100 ? 6.995 -8.794 1.134 1.00 83.62 100 GLY A C 1
ATOM 811 O O . GLY A 1 100 ? 7.539 -9.441 0.248 1.00 83.62 100 GLY A O 1
ATOM 812 N N . LEU A 1 101 ? 5.666 -8.629 1.180 1.00 81.31 101 LEU A N 1
ATOM 813 C CA . LEU A 1 101 ? 4.752 -9.157 0.157 1.00 81.31 101 LEU A CA 1
ATOM 814 C C . LEU A 1 101 ? 5.131 -8.661 -1.241 1.00 81.31 101 LEU A C 1
ATOM 816 O O . LEU A 1 101 ? 5.261 -9.470 -2.154 1.00 81.31 101 LEU A O 1
ATOM 820 N N . VAL A 1 102 ? 5.353 -7.357 -1.408 1.00 80.31 102 VAL A N 1
ATOM 821 C CA . VAL A 1 102 ? 5.755 -6.799 -2.706 1.00 80.31 102 VAL A CA 1
ATOM 822 C C . VAL A 1 102 ? 7.147 -7.263 -3.123 1.00 80.31 102 VAL A C 1
ATOM 824 O O . VAL A 1 102 ? 7.324 -7.602 -4.289 1.00 80.31 102 VAL A O 1
ATOM 827 N N . SER A 1 103 ? 8.106 -7.395 -2.200 1.00 83.12 103 SER A N 1
ATOM 828 C CA . SER A 1 103 ? 9.417 -7.987 -2.512 1.00 83.12 103 SER A CA 1
ATOM 829 C C . SER A 1 103 ? 9.280 -9.414 -3.045 1.00 83.12 103 SER A C 1
ATOM 831 O O . SER A 1 103 ? 9.863 -9.755 -4.068 1.00 83.12 103 SER A O 1
ATOM 833 N N . VAL A 1 104 ? 8.485 -10.249 -2.372 1.00 78.62 104 VAL A N 1
ATOM 834 C CA . VAL A 1 104 ? 8.279 -11.650 -2.763 1.00 78.62 104 VAL A CA 1
ATOM 835 C C . VAL A 1 104 ? 7.542 -11.740 -4.101 1.00 78.62 104 VAL A C 1
ATOM 837 O O . VAL A 1 104 ? 7.928 -12.537 -4.955 1.00 78.62 104 VAL A O 1
ATOM 840 N N . TYR A 1 105 ? 6.522 -10.909 -4.323 1.00 77.62 105 TYR A N 1
ATOM 841 C CA . TYR A 1 105 ? 5.817 -10.872 -5.603 1.00 77.62 105 TYR A CA 1
ATOM 842 C C . TYR A 1 105 ? 6.721 -10.430 -6.763 1.00 77.62 105 TYR A C 1
ATOM 844 O O . TYR A 1 105 ? 6.633 -11.023 -7.838 1.00 77.62 105 TYR A O 1
ATOM 852 N N . LEU A 1 106 ? 7.603 -9.448 -6.543 1.00 75.56 106 LEU A N 1
ATOM 853 C CA . LEU A 1 106 ? 8.598 -9.018 -7.532 1.00 75.56 106 LEU A CA 1
ATOM 854 C C . LEU A 1 106 ? 9.606 -10.127 -7.857 1.00 75.56 106 LEU A C 1
ATOM 856 O O . LEU A 1 106 ? 9.944 -10.312 -9.020 1.00 75.56 106 LEU A O 1
ATOM 860 N N . LEU A 1 107 ? 10.070 -10.876 -6.851 1.00 75.06 107 LEU A N 1
ATOM 861 C CA . LEU A 1 107 ? 11.099 -11.907 -7.031 1.00 75.06 107 LEU A CA 1
ATOM 862 C C . LEU A 1 107 ? 10.588 -13.174 -7.720 1.00 75.06 107 LEU A C 1
ATOM 864 O O . LEU A 1 107 ? 11.307 -13.771 -8.515 1.00 75.06 107 LEU A O 1
ATOM 868 N N . ILE A 1 108 ? 9.379 -13.625 -7.383 1.00 71.94 108 ILE A N 1
ATOM 869 C CA . ILE A 1 108 ? 8.882 -14.931 -7.841 1.00 71.94 108 ILE A CA 1
ATOM 870 C C . ILE A 1 108 ? 8.093 -14.787 -9.151 1.00 71.94 108 ILE A C 1
ATOM 872 O O . ILE A 1 108 ? 7.962 -15.757 -9.894 1.00 71.94 108 ILE A O 1
ATOM 876 N N . TRP A 1 109 ? 7.525 -13.606 -9.432 1.00 67.06 109 TRP A N 1
ATOM 877 C CA . TRP A 1 109 ? 6.602 -13.355 -10.554 1.00 67.06 109 TRP A CA 1
ATOM 878 C C . TRP A 1 109 ? 5.425 -14.356 -10.649 1.00 67.06 109 TRP A C 1
ATOM 880 O O . TRP A 1 109 ? 4.687 -14.384 -11.630 1.00 67.06 109 TRP A O 1
ATOM 890 N N . ASN A 1 110 ? 5.222 -15.168 -9.604 1.00 63.66 110 ASN A N 1
ATOM 891 C CA . ASN A 1 110 ? 4.163 -16.155 -9.458 1.00 63.66 110 ASN A CA 1
ATOM 892 C C . ASN A 1 110 ? 3.269 -15.724 -8.293 1.00 63.66 110 ASN A C 1
ATOM 894 O O . ASN A 1 110 ? 3.625 -15.826 -7.115 1.00 63.66 110 ASN A O 1
ATOM 898 N N . TRP A 1 111 ? 2.122 -15.154 -8.649 1.00 64.69 111 TRP A N 1
ATOM 899 C CA . TRP A 1 111 ? 1.293 -14.361 -7.743 1.00 64.69 111 TRP A CA 1
ATOM 900 C C . TRP A 1 111 ? 0.517 -15.213 -6.731 1.00 64.69 111 TRP A C 1
ATOM 902 O O . TRP A 1 111 ? 0.129 -14.721 -5.674 1.00 64.69 111 TRP A O 1
ATOM 912 N N . THR A 1 112 ? 0.312 -16.501 -7.014 1.00 61.72 112 THR A N 1
ATOM 913 C CA . THR A 1 112 ? -0.511 -17.397 -6.187 1.00 61.72 112 THR A CA 1
ATOM 914 C C . THR A 1 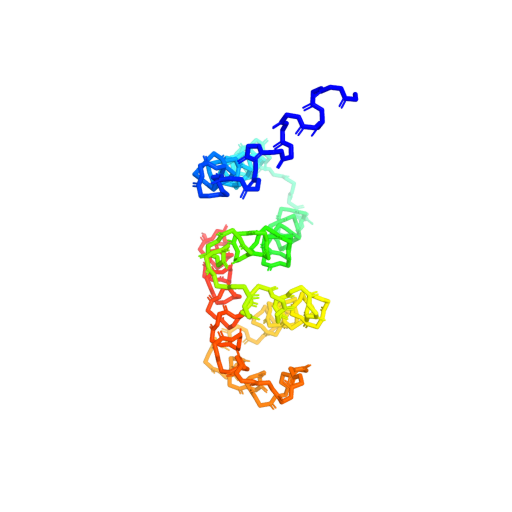112 ? 0.265 -18.000 -5.014 1.00 61.72 112 THR A C 1
ATOM 916 O O . THR A 1 112 ? -0.255 -18.071 -3.900 1.00 61.72 112 THR A O 1
ATOM 919 N N . THR A 1 113 ? 1.530 -18.379 -5.215 1.00 59.84 113 THR A N 1
ATOM 920 C CA . THR A 1 113 ? 2.375 -19.013 -4.185 1.00 59.84 113 THR A CA 1
ATOM 921 C C . THR A 1 113 ? 2.903 -18.024 -3.144 1.00 59.84 113 THR A C 1
ATOM 923 O O . THR A 1 113 ? 3.021 -18.363 -1.966 1.00 59.84 113 THR A O 1
ATOM 926 N N . ALA A 1 114 ? 3.175 -16.784 -3.553 1.00 59.25 114 ALA A N 1
ATOM 927 C CA . ALA A 1 114 ? 3.692 -15.722 -2.690 1.00 59.25 114 ALA A CA 1
ATOM 928 C C . ALA A 1 114 ? 2.664 -15.203 -1.662 1.00 59.25 114 ALA A C 1
ATOM 930 O O . ALA A 1 114 ? 3.021 -14.898 -0.523 1.00 59.25 114 ALA A O 1
ATOM 931 N N . GLY A 1 115 ? 1.378 -15.153 -2.029 1.00 57.44 115 GLY A N 1
ATOM 932 C CA . GLY A 1 115 ? 0.307 -14.746 -1.111 1.00 57.44 115 GLY A CA 1
ATOM 933 C C . GLY A 1 115 ? 0.042 -15.776 -0.007 1.00 57.44 115 GLY A C 1
ATOM 934 O O . GLY A 1 115 ? -0.240 -15.409 1.135 1.00 57.44 115 GLY A O 1
ATOM 935 N N . PHE A 1 116 ? 0.191 -17.068 -0.320 1.00 59.31 116 PHE A N 1
ATOM 936 C CA . PHE A 1 116 ? -0.042 -18.165 0.624 1.00 59.31 116 PHE A CA 1
ATOM 937 C C . PHE A 1 116 ? 1.057 -18.284 1.691 1.00 59.31 116 PHE A C 1
ATOM 939 O O . PHE A 1 116 ? 0.752 -18.491 2.866 1.00 59.31 116 PHE A O 1
ATOM 946 N N . SER A 1 117 ? 2.330 -18.118 1.315 1.00 56.94 117 SER A N 1
ATOM 947 C CA . SER A 1 117 ? 3.461 -18.258 2.246 1.00 56.94 117 SER A CA 1
ATOM 948 C C . SER A 1 117 ? 3.469 -17.174 3.331 1.00 56.94 117 SER A C 1
ATOM 950 O O . SER A 1 117 ? 3.760 -17.457 4.494 1.00 56.94 117 SER A O 1
ATOM 952 N N . LEU A 1 118 ? 3.057 -15.951 2.986 1.00 57.97 118 LEU A N 1
ATOM 953 C CA . LEU A 1 118 ? 2.964 -14.831 3.922 1.00 57.97 118 LEU A CA 1
ATOM 954 C C . LEU A 1 118 ? 1.670 -14.827 4.746 1.00 57.97 118 LEU A C 1
ATOM 956 O O . LEU A 1 118 ? 1.682 -14.326 5.868 1.00 57.97 118 LEU A O 1
ATOM 960 N N . PHE A 1 119 ? 0.588 -15.470 4.288 1.00 58.31 119 PHE A N 1
ATOM 961 C CA . PHE A 1 119 ? -0.589 -15.739 5.133 1.00 58.31 119 PHE A CA 1
ATOM 962 C C . PHE A 1 119 ? -0.211 -16.573 6.374 1.00 58.31 119 PHE A C 1
ATOM 964 O O . PHE A 1 119 ? -0.733 -16.359 7.473 1.00 58.31 119 PHE A O 1
A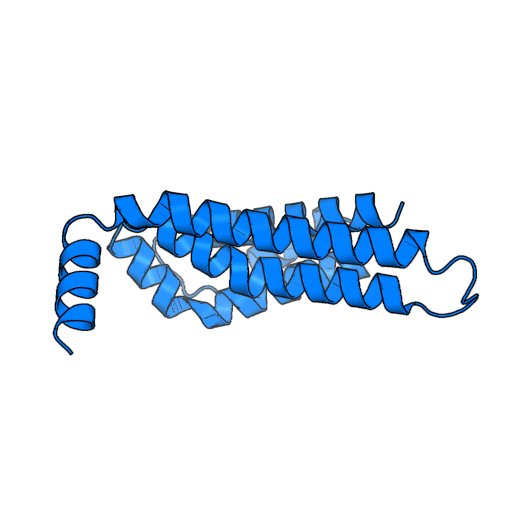TOM 971 N N . ILE A 1 120 ? 0.738 -17.499 6.196 1.00 56.56 120 ILE A N 1
ATOM 972 C CA . ILE A 1 120 ? 1.218 -18.421 7.229 1.00 56.56 120 ILE A CA 1
ATOM 973 C C . ILE A 1 120 ? 2.277 -17.758 8.125 1.00 56.56 120 ILE A C 1
ATOM 975 O O . ILE A 1 120 ? 2.222 -17.928 9.343 1.00 56.56 120 ILE A O 1
ATOM 979 N N . SER A 1 121 ? 3.196 -16.969 7.555 1.00 57.22 121 SER A N 1
ATOM 980 C CA . SER A 1 121 ? 4.322 -16.357 8.282 1.00 57.22 121 SER A CA 1
ATOM 981 C C . SER A 1 121 ? 4.075 -14.936 8.795 1.00 57.22 121 SER A C 1
ATOM 983 O O . SER A 1 121 ? 4.964 -14.348 9.412 1.00 57.22 121 SER A O 1
ATOM 985 N N . SER A 1 122 ? 2.892 -14.364 8.552 1.00 59.78 122 SER A N 1
ATOM 986 C CA . SER A 1 122 ? 2.675 -12.953 8.849 1.00 59.78 122 SER A CA 1
ATOM 987 C C . SER A 1 122 ? 2.889 -12.618 10.338 1.00 59.78 122 SER A C 1
ATOM 989 O O . SER A 1 122 ? 2.305 -13.287 11.202 1.00 59.78 122 SER A O 1
ATOM 991 N N . PRO A 1 123 ? 3.642 -11.542 10.656 1.00 61.09 123 PRO A N 1
ATOM 992 C CA . PRO A 1 123 ? 4.013 -11.141 12.015 1.00 61.09 123 PRO A CA 1
ATOM 993 C C . PRO A 1 123 ? 2.845 -10.517 12.798 1.00 61.09 123 PRO A C 1
ATOM 995 O O . PRO A 1 123 ? 3.048 -9.677 13.679 1.00 61.09 123 PRO A O 1
ATOM 998 N N . TYR A 1 124 ? 1.599 -10.872 12.479 1.00 64.75 124 TYR A N 1
ATOM 999 C CA . TYR A 1 124 ? 0.458 -10.382 13.230 1.00 64.75 124 TYR A CA 1
ATOM 1000 C C . TYR A 1 124 ? 0.395 -11.086 14.586 1.00 64.75 124 TYR A C 1
ATOM 1002 O O . TYR A 1 124 ? 0.251 -12.314 14.630 1.00 64.75 124 TYR A O 1
ATOM 1010 N N . PRO A 1 125 ? 0.411 -10.341 15.705 1.00 62.91 125 PRO A N 1
ATOM 1011 C CA . PRO A 1 125 ? 0.038 -10.923 16.985 1.00 62.91 125 PRO A CA 1
ATOM 1012 C C . PRO A 1 125 ? -1.361 -11.542 16.858 1.00 62.91 125 PRO A C 1
ATOM 1014 O O . PRO A 1 125 ? -2.203 -11.028 16.113 1.00 62.91 125 PRO A O 1
ATOM 1017 N N . ARG A 1 126 ? -1.614 -12.659 17.557 1.00 66.25 126 ARG A N 1
ATOM 1018 C CA . ARG A 1 126 ? -2.926 -13.330 17.578 1.00 66.25 126 ARG A CA 1
ATOM 1019 C C . ARG A 1 126 ? -3.982 -12.350 18.104 1.00 66.25 126 ARG A C 1
ATOM 1021 O O . ARG A 1 126 ? -4.181 -12.226 19.305 1.00 66.25 126 ARG A O 1
ATOM 1028 N N . SER A 1 127 ? -4.618 -11.616 17.196 1.00 70.62 127 SER A N 1
ATOM 1029 C CA . SER A 1 127 ? -5.622 -10.601 17.494 1.00 70.62 127 SER A CA 1
ATOM 1030 C C . SER A 1 127 ? -6.952 -10.973 16.849 1.00 70.62 127 SER A C 1
ATOM 1032 O O . SER A 1 127 ? -6.992 -11.648 15.817 1.00 70.62 127 SER A O 1
ATOM 1034 N N . LYS A 1 128 ? -8.048 -10.471 17.429 1.00 79.50 128 LYS A N 1
ATOM 1035 C CA . LYS A 1 128 ? -9.421 -10.603 16.905 1.00 79.50 128 LYS A CA 1
ATOM 1036 C C . LYS A 1 128 ? -9.537 -10.174 15.436 1.00 79.50 128 LYS A C 1
ATOM 1038 O O . LYS A 1 128 ? -10.368 -10.693 14.704 1.00 79.50 128 LYS A O 1
ATOM 1043 N N . PHE A 1 129 ? -8.679 -9.256 14.989 1.00 83.25 129 PHE A N 1
ATOM 1044 C CA . PHE A 1 129 ? -8.715 -8.688 13.644 1.00 83.25 129 PHE A CA 1
ATOM 1045 C C . PHE A 1 129 ? -7.625 -9.222 12.708 1.00 83.25 129 PHE A C 1
ATOM 1047 O O . PHE A 1 129 ? -7.445 -8.677 11.619 1.00 83.25 129 PHE A O 1
ATOM 1054 N N . ARG A 1 130 ? -6.909 -10.287 13.099 1.00 80.94 130 ARG A N 1
ATOM 1055 C CA . ARG A 1 130 ? -5.805 -10.855 12.314 1.00 80.94 130 ARG A CA 1
ATOM 1056 C C . ARG A 1 130 ? -6.235 -11.207 10.893 1.00 80.94 130 ARG A C 1
ATOM 1058 O O . ARG A 1 130 ? -5.612 -10.732 9.959 1.00 80.94 130 ARG A O 1
ATOM 1065 N N . GLN A 1 131 ? -7.304 -11.986 10.720 1.00 81.69 131 GLN A N 1
ATOM 1066 C CA . GLN A 1 131 ? -7.753 -12.408 9.384 1.00 81.69 131 GLN A CA 1
ATOM 1067 C C . GLN A 1 131 ? -8.051 -11.209 8.479 1.00 81.69 131 GLN A C 1
ATOM 1069 O O . GLN A 1 131 ? -7.571 -11.153 7.352 1.00 81.69 131 GLN A O 1
ATOM 1074 N N . ARG A 1 132 ? -8.768 -10.207 9.001 1.00 84.88 132 ARG A N 1
ATOM 1075 C CA . ARG A 1 132 ? -9.070 -8.975 8.266 1.00 84.88 132 ARG A CA 1
ATOM 1076 C C . ARG A 1 132 ? -7.800 -8.221 7.868 1.00 84.88 132 ARG A C 1
ATOM 1078 O O . ARG A 1 132 ? -7.696 -7.776 6.728 1.00 84.88 132 ARG A O 1
ATOM 1085 N N . ALA A 1 133 ? -6.841 -8.098 8.785 1.00 82.88 133 ALA A N 1
ATOM 1086 C CA . ALA A 1 133 ? -5.569 -7.435 8.518 1.00 82.88 133 ALA A CA 1
ATOM 1087 C C . ALA A 1 133 ? -4.761 -8.172 7.436 1.00 82.88 133 ALA A C 1
ATOM 1089 O O . ALA A 1 133 ? -4.287 -7.525 6.506 1.00 82.88 133 ALA A O 1
ATOM 1090 N N . VAL A 1 134 ? -4.687 -9.508 7.508 1.00 82.75 134 VAL A N 1
ATOM 1091 C CA . VAL A 1 134 ? -4.000 -10.341 6.506 1.00 82.75 134 VAL A CA 1
ATOM 1092 C C . VAL A 1 134 ? -4.635 -10.164 5.132 1.00 82.75 134 VAL A C 1
ATOM 1094 O O . VAL A 1 134 ? -3.937 -9.856 4.173 1.00 82.75 134 VAL A O 1
ATOM 1097 N N . VAL A 1 135 ? -5.960 -10.322 5.033 1.00 84.50 135 VAL A N 1
ATOM 1098 C CA . VAL A 1 135 ? -6.685 -10.204 3.758 1.00 84.50 135 VAL A CA 1
ATOM 1099 C C . VAL A 1 135 ? -6.463 -8.826 3.144 1.00 84.50 135 VAL A C 1
ATOM 1101 O O . VAL A 1 135 ? -6.213 -8.721 1.946 1.00 84.50 135 VAL A O 1
ATOM 1104 N N . THR A 1 136 ? -6.499 -7.775 3.966 1.00 85.81 136 THR A N 1
ATOM 1105 C CA . THR A 1 136 ? -6.257 -6.405 3.504 1.00 85.81 136 THR A CA 1
ATOM 1106 C C . THR A 1 136 ? -4.831 -6.248 2.977 1.00 85.81 136 THR A C 1
ATOM 1108 O O . THR A 1 136 ? -4.642 -5.753 1.872 1.00 85.81 136 THR A O 1
ATOM 1111 N N . ASP A 1 137 ? -3.830 -6.697 3.734 1.00 84.62 137 ASP A N 1
ATOM 1112 C CA . ASP A 1 137 ? -2.422 -6.512 3.374 1.00 84.62 137 ASP A CA 1
ATOM 1113 C C . ASP A 1 137 ? -2.048 -7.324 2.124 1.00 84.62 137 ASP A C 1
ATOM 1115 O O . ASP A 1 137 ? -1.393 -6.792 1.231 1.00 84.62 137 ASP A O 1
ATOM 1119 N N . VAL A 1 138 ? -2.551 -8.558 1.997 1.00 83.12 138 VAL A N 1
ATOM 1120 C CA . VAL A 1 138 ? -2.384 -9.389 0.793 1.00 83.12 138 VAL A CA 1
ATOM 1121 C C . VAL A 1 138 ? -3.053 -8.745 -0.422 1.00 83.12 138 VAL A C 1
ATOM 1123 O O . VAL A 1 138 ? -2.416 -8.638 -1.468 1.00 83.12 138 VAL A O 1
ATOM 1126 N N . SER A 1 139 ? -4.303 -8.286 -0.290 1.00 84.06 139 SER A N 1
ATOM 1127 C CA . SER A 1 139 ? -5.059 -7.701 -1.410 1.00 84.06 139 SER A CA 1
ATOM 1128 C C . SER A 1 139 ? -4.401 -6.427 -1.933 1.00 84.06 139 SER A C 1
ATOM 1130 O O . SER A 1 139 ? -4.291 -6.225 -3.137 1.00 84.06 139 SER A O 1
ATOM 1132 N N . VAL A 1 140 ? -3.922 -5.573 -1.033 1.00 84.44 140 VAL A N 1
ATOM 1133 C CA . VAL A 1 140 ? -3.309 -4.287 -1.388 1.00 84.44 140 VAL A CA 1
ATOM 1134 C C . VAL A 1 140 ? -1.958 -4.485 -2.050 1.00 84.44 140 VAL A C 1
ATOM 1136 O O . VAL A 1 140 ? -1.687 -3.868 -3.078 1.00 84.44 140 VAL A O 1
ATOM 1139 N N . SER A 1 141 ? -1.126 -5.369 -1.495 1.00 83.69 141 SER A N 1
ATOM 1140 C CA . SER A 1 141 ? 0.144 -5.723 -2.122 1.00 83.69 141 SER A CA 1
ATOM 1141 C C . SER A 1 141 ? -0.074 -6.373 -3.492 1.00 83.69 141 SER A C 1
ATOM 1143 O O . SER A 1 141 ? 0.669 -6.070 -4.417 1.00 83.69 141 SER A O 1
ATOM 1145 N N . LEU A 1 142 ? -1.118 -7.195 -3.663 1.00 81.94 142 LEU A N 1
ATOM 1146 C CA . LEU A 1 142 ? -1.471 -7.771 -4.963 1.00 81.94 142 LEU A CA 1
ATOM 1147 C C . LEU A 1 142 ? -1.900 -6.695 -5.975 1.00 81.94 142 LEU A C 1
ATOM 1149 O O . LEU A 1 142 ? -1.425 -6.706 -7.105 1.00 81.94 142 LEU A O 1
ATOM 1153 N N . ILE A 1 143 ? -2.748 -5.740 -5.578 1.00 83.19 143 ILE A N 1
ATOM 1154 C CA . ILE A 1 143 ? -3.177 -4.630 -6.449 1.00 83.19 143 ILE A CA 1
ATOM 1155 C C . ILE A 1 143 ? -1.977 -3.786 -6.887 1.00 83.19 143 ILE A C 1
ATOM 1157 O O . ILE A 1 143 ? -1.850 -3.471 -8.069 1.00 83.19 143 ILE A O 1
ATOM 1161 N N . ALA A 1 144 ? -1.074 -3.454 -5.961 1.00 80.94 144 ALA A N 1
ATOM 1162 C CA . ALA A 1 144 ? 0.141 -2.708 -6.283 1.00 80.94 144 ALA A CA 1
ATOM 1163 C C . ALA A 1 144 ? 1.038 -3.465 -7.273 1.00 80.94 144 ALA A C 1
ATOM 1165 O O . ALA A 1 144 ? 1.628 -2.858 -8.161 1.00 80.94 144 ALA A O 1
ATOM 1166 N N . MET A 1 145 ? 1.101 -4.792 -7.165 1.00 78.81 145 MET A N 1
ATOM 1167 C CA . MET A 1 145 ? 1.843 -5.627 -8.107 1.00 78.81 145 MET A CA 1
ATOM 1168 C C . MET A 1 145 ? 1.190 -5.721 -9.477 1.00 78.81 145 MET A C 1
ATOM 1170 O O . MET A 1 145 ? 1.896 -5.643 -10.474 1.00 78.81 145 MET A O 1
ATOM 1174 N N . ILE A 1 146 ? -0.136 -5.858 -9.547 1.00 80.19 146 ILE A N 1
ATOM 1175 C CA . ILE A 1 146 ? -0.869 -5.814 -10.821 1.00 80.19 146 ILE A CA 1
ATOM 1176 C C . ILE A 1 146 ? -0.593 -4.479 -11.513 1.00 80.19 146 ILE A C 1
ATOM 1178 O O . ILE A 1 146 ? -0.287 -4.448 -12.700 1.00 80.19 146 ILE A O 1
ATOM 1182 N N . PHE A 1 147 ? -0.647 -3.384 -10.757 1.00 77.19 147 PHE A N 1
ATOM 1183 C CA . PHE A 1 147 ? -0.334 -2.056 -11.261 1.00 77.19 147 PHE A CA 1
ATOM 1184 C C . PHE A 1 147 ? 1.099 -1.957 -11.797 1.00 77.19 147 PHE A C 1
ATOM 1186 O O . PHE A 1 147 ? 1.288 -1.507 -12.923 1.00 77.19 147 PHE A O 1
ATOM 1193 N N . LEU A 1 148 ? 2.096 -2.433 -11.041 1.00 76.38 148 LEU A N 1
ATOM 1194 C CA . LEU A 1 148 ? 3.481 -2.499 -11.514 1.00 76.38 148 LEU A CA 1
ATOM 1195 C C . LEU A 1 148 ? 3.615 -3.356 -12.778 1.00 76.38 148 LEU A C 1
ATOM 1197 O O . LEU A 1 148 ? 4.250 -2.926 -13.729 1.00 76.38 148 LEU A O 1
ATOM 1201 N N . TYR A 1 149 ? 2.993 -4.535 -12.819 1.00 75.56 149 TYR A N 1
ATOM 1202 C CA . TYR A 1 149 ? 3.049 -5.436 -13.971 1.00 75.56 149 TYR A CA 1
ATOM 1203 C C . TYR A 1 149 ? 2.519 -4.777 -15.249 1.00 75.56 149 TYR A C 1
ATOM 1205 O O . TYR A 1 149 ? 3.150 -4.875 -16.296 1.00 75.56 149 TYR A O 1
ATOM 1213 N N . TRP A 1 150 ? 1.376 -4.091 -15.161 1.00 71.44 150 TRP A N 1
ATOM 1214 C CA . TRP A 1 150 ? 0.794 -3.380 -16.301 1.00 71.44 150 TRP A CA 1
ATOM 1215 C C . TRP A 1 150 ? 1.609 -2.175 -16.732 1.00 71.44 150 TRP A C 1
ATOM 1217 O O . TRP A 1 150 ? 1.653 -1.872 -17.913 1.00 71.44 150 TRP A O 1
ATOM 1227 N N . ALA A 1 151 ? 2.228 -1.483 -15.785 1.00 66.38 151 ALA A N 1
ATOM 1228 C CA . ALA A 1 151 ? 2.973 -0.274 -16.078 1.00 66.38 151 ALA A CA 1
ATOM 1229 C C . ALA A 1 151 ? 4.407 -0.556 -16.578 1.00 66.38 151 ALA A C 1
ATOM 1231 O O . ALA A 1 151 ? 5.067 0.349 -17.077 1.00 66.38 151 ALA A O 1
ATOM 1232 N N . LEU A 1 152 ? 4.879 -1.802 -16.454 1.00 63.34 152 LEU A N 1
ATOM 1233 C CA . LEU A 1 152 ? 6.139 -2.297 -17.023 1.00 63.34 152 LEU A CA 1
ATOM 1234 C C . LEU A 1 152 ? 5.976 -2.970 -18.392 1.00 63.34 152 LEU A C 1
ATOM 1236 O O . LEU A 1 152 ? 6.967 -3.432 -18.958 1.00 63.34 152 LEU A O 1
ATOM 1240 N N . LYS A 1 153 ? 4.744 -3.073 -18.892 1.00 59.94 153 LYS A N 1
ATOM 1241 C CA . LYS A 1 153 ? 4.405 -3.671 -20.181 1.00 59.94 153 LYS A CA 1
ATOM 1242 C C . LYS A 1 153 ? 4.078 -2.585 -21.196 1.00 59.94 153 LYS A C 1
ATOM 1244 O O . LYS A 1 153 ? 4.460 -2.785 -22.368 1.00 59.94 153 LYS A O 1
#

Sequence (153 aa):
MIQDRVKNNITNKRPNWIAPGFIIDQMMHFIVIWSAVGLFFLTTDSIAGTDAPLWVMIALAYVCITFVWFVIERILNLSNSEYLQSINKTKFPRMLSRAGLVSVYLLIWNWTTAGFSLFISSPYPRSKFRQRAVVTDVSVSLIAMIFLYWALK

Secondary structure (DSSP, 8-state):
-HHHHHHHHHHHH-GGGTHHHHHHHHHHHHHHHHHHHHHHHHH-TT-TT--HHHHHHHHHHHHIIIIIHHHHHHHHTTT-HHHHHHHHHTHHHHHHHHHHHHHHHHHH--HHHHHHHHHHH----S-TTHHHHHHHHHHHHHHHHHHHHHHT-

pLDDT: mean 72.0, std 11.05, range [44.59, 85.94]

Radius of gyration: 18.13 Å; chains: 1; bounding box: 38×48×45 Å

Foldseek 3Di:
DVVVVVVVVCCVVCVLVVLVVLVVVLVVVVVVLVVVLVVCPVVCVDPPPDCPSLVSLLVVLLCCLLPVVLVNVLSVCVVPPPVNVLSVVCSVLLSVLLNQLLVQCVVPVDLPVSLVVCLVVRPRDPDPCSVVSSVSSSVSSSVSSVVSVVVVD